Protein AF-A0A348XIG1-F1 (afdb_monomer_lite)

Sequence (179 aa):
MKVFVFKPTNEKIGNFKIETFDDIDSAFRTFAQTRDVAPFDYLECSGRSWTVMQRENGLMLAEGRHRRTTQQTLSKSAEVVAESSPKSTSRYPALQTLSLIYRIFAYVTGAVALIIAIFGIATIKRGGGTLIIWGILGGLVGVVTNLAIAEGIKVFIAIEENTRNTSLSSSHHNERDTP

Secondary structure (DSSP, 8-state):
-EEEEE-TT--EEEEEE-SSSTTHHHHHHHHHHHS---TT-EEEETTEEEEEEEETTEEEEEES-----THHHHHHHTTT--S-------S-HHHHHHHHHHHHHHHHHHHHHHHHHHHHHHTGGGTHHHHHHHHHHHHHHHHHHHHHHHHHHHHHHHHHHHHHHHHHHHHHHHTTS--

Foldseek 3Di:
DKKWKAAPVRHTFGIDDDPDPVCVFVRVVVVVVVTPDDFQIKMDDPRWIWTWHQDPVGTDTDTDRDDPPVVVVCVVVVVVPPDDDPPPPQPCVVLLVLLVVLQVQLVVLLVQLVVQLVVLVVCVVVVSVVSNVCSVVVSVVSNVVSNCSSVVSVVVSVVVVVVVVVVVVVVVVVVVPDD

pLDDT: mean 83.42, std 16.14, range [39.09, 98.38]

Structure (mmCIF, N/CA/C/O backbone):
data_AF-A0A348XIG1-F1
#
_entry.id   AF-A0A348XIG1-F1
#
loop_
_atom_site.group_PDB
_atom_site.id
_atom_site.type_symbol
_atom_site.label_atom_id
_atom_site.label_alt_id
_atom_site.label_comp_id
_atom_site.label_asym_id
_atom_site.label_entity_id
_atom_site.label_seq_id
_atom_site.pdbx_PDB_ins_code
_atom_site.Cartn_x
_atom_site.Cartn_y
_atom_site.Cartn_z
_atom_site.occupancy
_atom_site.B_iso_or_equiv
_atom_site.auth_seq_id
_atom_site.auth_comp_id
_atom_site.auth_asym_id
_atom_site.auth_atom_id
_atom_site.pdbx_PDB_model_num
ATOM 1 N N . MET A 1 1 ? -40.855 -20.489 20.280 1.00 89.38 1 MET A N 1
ATOM 2 C CA . MET A 1 1 ? -39.471 -20.045 20.570 1.00 89.38 1 MET A CA 1
ATOM 3 C C . MET A 1 1 ? -39.479 -18.702 21.297 1.00 89.38 1 MET A C 1
ATOM 5 O O . MET A 1 1 ? -40.451 -17.962 21.191 1.00 89.38 1 MET A O 1
ATOM 9 N N . LYS A 1 2 ? -38.448 -18.405 22.097 1.00 91.94 2 LYS A N 1
ATOM 10 C CA . LYS A 1 2 ? -38.352 -17.155 22.869 1.00 91.94 2 LYS A CA 1
ATOM 11 C C . LYS A 1 2 ? -37.313 -16.241 22.230 1.00 91.94 2 LYS A C 1
ATOM 13 O O . LYS A 1 2 ? -36.173 -16.663 22.057 1.00 91.94 2 LYS A O 1
ATOM 18 N N . VAL A 1 3 ? -37.717 -15.024 21.895 1.00 92.75 3 VAL A N 1
ATOM 19 C CA . VAL A 1 3 ? -36.860 -13.996 21.302 1.00 92.75 3 VAL A CA 1
ATOM 20 C C . VAL A 1 3 ? -36.469 -13.014 22.391 1.00 92.75 3 VAL A C 1
ATOM 22 O O . VAL A 1 3 ? -37.330 -12.544 23.138 1.00 92.75 3 VAL A O 1
ATOM 25 N N . PHE A 1 4 ? -35.183 -12.716 22.500 1.00 93.94 4 PHE A N 1
ATOM 26 C CA . PHE A 1 4 ? -34.654 -11.727 23.433 1.00 93.94 4 PHE A CA 1
ATOM 27 C C . PHE A 1 4 ? -34.233 -10.478 22.673 1.00 93.94 4 PHE A C 1
ATOM 29 O O . PHE A 1 4 ? -33.676 -10.595 21.588 1.00 93.94 4 PHE A O 1
ATOM 36 N N . VAL A 1 5 ? -34.501 -9.304 23.243 1.00 91.94 5 VAL A N 1
ATOM 37 C CA . VAL A 1 5 ? -34.159 -8.009 22.643 1.00 91.94 5 VAL A CA 1
ATOM 38 C C . VAL A 1 5 ? -33.158 -7.297 23.541 1.00 91.94 5 VAL A C 1
ATOM 40 O O . VAL A 1 5 ? -33.368 -7.211 24.758 1.00 91.94 5 VAL A O 1
ATOM 43 N N . PHE A 1 6 ? -32.091 -6.786 22.941 1.00 90.81 6 PHE A N 1
ATOM 44 C CA . PHE A 1 6 ? -30.966 -6.169 23.626 1.00 90.81 6 PHE A CA 1
ATOM 45 C C . PHE A 1 6 ? -30.574 -4.846 22.976 1.00 90.81 6 PHE A C 1
ATOM 47 O O . PHE A 1 6 ? -30.671 -4.685 21.759 1.00 90.81 6 PHE A O 1
ATOM 54 N N . LYS A 1 7 ? -30.040 -3.937 23.790 1.00 90.25 7 LYS A N 1
ATOM 55 C CA . LYS A 1 7 ? -29.300 -2.772 23.308 1.00 90.25 7 LYS A CA 1
ATOM 56 C C . LYS A 1 7 ? -27.948 -3.196 22.723 1.00 90.25 7 LYS A C 1
ATOM 58 O O . LYS A 1 7 ? -27.421 -4.245 23.105 1.00 90.25 7 LYS A O 1
ATOM 63 N N . PRO A 1 8 ? -27.288 -2.346 21.914 1.00 84.00 8 PRO A N 1
ATOM 64 C CA . PRO A 1 8 ? -25.912 -2.572 21.461 1.00 84.00 8 PRO A CA 1
ATOM 65 C C . PRO A 1 8 ? -24.900 -2.826 22.590 1.00 84.00 8 PRO A C 1
ATOM 67 O O . PRO A 1 8 ? -23.872 -3.459 22.365 1.00 84.00 8 PRO A O 1
ATOM 70 N N . THR A 1 9 ? -25.183 -2.335 23.800 1.00 83.38 9 THR A N 1
ATOM 71 C CA . THR A 1 9 ? -24.388 -2.534 25.024 1.00 83.38 9 THR A CA 1
ATOM 72 C C . THR A 1 9 ? -24.611 -3.897 25.689 1.00 83.38 9 THR A C 1
ATOM 74 O O . THR A 1 9 ? -24.054 -4.147 26.751 1.00 83.38 9 THR A O 1
ATOM 77 N N . ASN A 1 10 ? -25.410 -4.782 25.084 1.00 84.50 10 ASN A N 1
ATOM 78 C CA . ASN A 1 10 ? -25.873 -6.060 25.642 1.00 84.50 10 ASN A CA 1
ATOM 79 C C . ASN A 1 10 ? -26.807 -5.927 26.860 1.00 84.50 10 ASN A C 1
ATOM 81 O O . ASN A 1 10 ? -27.099 -6.916 27.531 1.00 84.50 10 ASN A O 1
ATOM 85 N N . GLU A 1 11 ? -27.333 -4.730 27.126 1.00 88.38 11 GLU A N 1
ATOM 86 C CA . GLU A 1 11 ? -28.387 -4.532 28.120 1.00 88.38 11 GLU A CA 1
ATOM 87 C C . GLU A 1 11 ? -29.709 -5.122 27.606 1.00 88.38 11 GLU A C 1
ATOM 89 O O . GLU A 1 11 ? -30.134 -4.847 26.482 1.00 88.38 11 GLU A O 1
ATOM 94 N N . LYS A 1 12 ? -30.378 -5.942 28.420 1.00 91.38 12 LYS A N 1
ATOM 95 C CA . LYS A 1 12 ? -31.632 -6.601 28.037 1.00 91.38 12 LYS A CA 1
ATOM 96 C C . LYS A 1 12 ? -32.816 -5.635 28.127 1.00 91.38 12 LYS A C 1
ATOM 98 O O . LYS A 1 12 ? -33.169 -5.193 29.214 1.00 91.38 12 LYS A O 1
ATOM 103 N N . ILE A 1 13 ? -33.502 -5.426 27.005 1.00 91.12 13 ILE A N 1
ATOM 104 C CA . ILE A 1 13 ? -34.722 -4.607 26.915 1.00 91.12 13 ILE A CA 1
ATOM 105 C C . ILE A 1 13 ? -35.951 -5.443 27.281 1.00 91.12 13 ILE A C 1
ATOM 107 O O . ILE A 1 13 ? -36.835 -5.017 28.023 1.00 91.12 13 ILE A O 1
ATOM 111 N N . GLY A 1 14 ? -36.020 -6.669 26.762 1.00 92.00 14 GLY A N 1
ATOM 112 C CA . GLY A 1 14 ? -37.182 -7.520 26.963 1.00 92.00 14 GLY A CA 1
ATOM 113 C C . GLY A 1 14 ? -37.121 -8.824 26.187 1.00 92.00 14 GLY A C 1
ATOM 114 O O . GLY A 1 14 ? -36.061 -9.282 25.765 1.00 92.00 14 GLY A O 1
ATOM 115 N N . ASN A 1 15 ? -38.267 -9.488 26.098 1.00 93.31 15 ASN A N 1
ATOM 116 C CA . ASN A 1 15 ? -38.426 -10.725 25.347 1.00 93.31 15 ASN A CA 1
ATOM 117 C C . ASN A 1 15 ? -39.889 -10.926 24.951 1.00 93.31 15 ASN A C 1
ATOM 119 O O . ASN A 1 15 ? -40.785 -10.471 25.661 1.00 93.31 15 ASN A O 1
ATOM 123 N N . PHE A 1 16 ? -40.106 -11.654 23.862 1.00 93.12 16 PHE A N 1
ATOM 124 C CA . PHE A 1 16 ? -41.422 -12.084 23.396 1.00 93.12 16 PHE A CA 1
ATOM 125 C C . PHE A 1 16 ? -41.350 -13.517 22.855 1.00 93.12 16 PHE A C 1
ATOM 127 O O . PHE A 1 16 ? -40.269 -14.105 22.741 1.00 93.12 16 PHE A O 1
ATOM 134 N N . LYS A 1 17 ? -42.508 -14.127 22.597 1.00 92.12 17 LYS A N 1
ATOM 135 C CA . LYS A 1 17 ? -42.603 -15.488 22.061 1.00 92.12 17 LYS A CA 1
ATOM 136 C C . LYS A 1 17 ? -43.038 -15.438 20.600 1.00 92.12 17 LYS A C 1
ATOM 138 O O . LYS A 1 17 ? -43.884 -14.627 20.251 1.00 92.12 17 LYS A O 1
ATOM 143 N N . ILE A 1 18 ? -42.468 -16.330 19.800 1.00 91.19 18 ILE A N 1
ATOM 144 C CA . ILE A 1 18 ? -42.849 -16.588 18.405 1.00 91.19 18 ILE A CA 1
ATOM 145 C C . ILE A 1 18 ? -43.109 -18.081 18.232 1.00 91.19 18 ILE A C 1
ATOM 147 O O . ILE A 1 18 ? -42.507 -18.886 18.951 1.00 91.19 18 ILE A O 1
ATOM 151 N N . GLU A 1 19 ? -43.974 -18.470 17.307 1.00 87.56 19 GLU A N 1
ATOM 152 C CA . GLU A 1 19 ? -44.199 -19.882 16.980 1.00 87.56 19 GLU A CA 1
ATOM 153 C C . GLU A 1 19 ? -43.232 -20.331 15.887 1.00 87.56 19 GLU A C 1
ATOM 155 O O . GLU A 1 19 ? -42.510 -21.312 16.080 1.00 87.56 19 GLU A O 1
ATOM 160 N N . THR A 1 20 ? -43.110 -19.533 14.824 1.00 87.75 20 THR A N 1
ATOM 161 C CA . THR A 1 20 ? -42.172 -19.742 13.716 1.00 87.75 20 THR A CA 1
ATOM 162 C C . THR A 1 20 ? -41.246 -18.536 13.526 1.00 87.75 20 THR A C 1
ATOM 164 O O . THR A 1 20 ? -41.478 -17.469 14.094 1.00 87.75 20 THR A O 1
ATOM 167 N N . PHE A 1 21 ? -40.162 -18.692 12.754 1.00 86.25 21 PHE A N 1
ATOM 168 C CA . PHE A 1 21 ? -39.296 -17.555 12.408 1.00 86.25 21 PHE A CA 1
ATOM 169 C C . PHE A 1 21 ? -39.966 -16.571 11.442 1.00 86.25 21 PHE A C 1
ATOM 171 O O . PHE A 1 21 ? -39.576 -15.409 11.431 1.00 86.25 21 PHE A O 1
ATOM 178 N N . ASP A 1 22 ? -40.976 -17.005 10.689 1.00 86.75 22 ASP A N 1
ATOM 179 C CA . ASP A 1 22 ? -41.698 -16.151 9.739 1.00 86.75 22 ASP A CA 1
ATOM 180 C C . ASP A 1 22 ? -42.556 -15.098 10.468 1.00 86.75 22 ASP A C 1
ATOM 182 O O . ASP A 1 22 ? -42.803 -14.011 9.950 1.00 86.75 22 ASP A O 1
ATOM 186 N N . ASP A 1 23 ? -42.918 -15.370 11.727 1.00 88.38 23 ASP A N 1
ATOM 187 C CA . ASP A 1 23 ? -43.688 -14.465 12.588 1.00 88.38 23 ASP A CA 1
ATOM 188 C C . ASP A 1 23 ? -42.823 -13.410 13.301 1.00 88.38 23 ASP A C 1
ATOM 190 O O . ASP A 1 23 ? -43.327 -12.611 14.097 1.00 88.38 23 ASP A O 1
ATOM 194 N N . ILE A 1 24 ? -41.502 -13.410 13.091 1.00 89.50 24 ILE A N 1
ATOM 195 C CA . ILE A 1 24 ? -40.595 -12.580 13.893 1.00 89.50 24 ILE A CA 1
ATOM 196 C C . ILE A 1 24 ? -40.836 -11.083 13.686 1.00 89.50 24 ILE A C 1
ATOM 198 O O . ILE A 1 24 ? -40.839 -10.328 14.658 1.00 89.50 24 ILE A O 1
ATOM 202 N N . ASP A 1 25 ? -41.093 -10.656 12.448 1.00 88.06 25 ASP A N 1
ATOM 203 C CA . ASP A 1 25 ? -41.323 -9.251 12.112 1.00 88.06 25 ASP A CA 1
ATOM 204 C C . ASP A 1 25 ? -42.647 -8.734 12.684 1.00 88.06 25 ASP A C 1
ATOM 206 O O . ASP A 1 25 ? -42.711 -7.616 13.203 1.00 88.06 25 ASP A O 1
ATOM 210 N N . SER A 1 26 ? -43.711 -9.538 12.616 1.00 87.12 26 SER A N 1
ATOM 211 C CA . SER A 1 26 ? -45.026 -9.162 13.141 1.00 87.12 26 SER A CA 1
ATOM 212 C C . SER A 1 26 ? -45.001 -9.087 14.670 1.00 87.12 26 SER A C 1
ATOM 214 O O . SER A 1 26 ? -45.408 -8.073 15.242 1.00 87.12 26 SER A O 1
ATOM 216 N N . ALA A 1 27 ? -44.423 -10.091 15.334 1.00 89.25 27 ALA A N 1
ATOM 217 C CA . ALA A 1 27 ? -44.280 -10.121 16.787 1.00 89.25 27 ALA A CA 1
ATOM 218 C C . ALA A 1 27 ? -43.357 -9.006 17.310 1.00 89.25 27 ALA A C 1
ATOM 220 O O . ALA A 1 27 ? -43.644 -8.387 18.340 1.00 89.25 27 ALA A O 1
ATOM 221 N N . PHE A 1 28 ? -42.281 -8.695 16.581 1.00 91.25 28 PHE A N 1
ATOM 222 C CA . PHE A 1 28 ? -41.400 -7.578 16.907 1.00 91.25 28 PHE A CA 1
ATOM 223 C C . PHE A 1 28 ? -42.121 -6.229 16.829 1.00 91.25 28 PHE A C 1
ATOM 225 O O . PHE A 1 28 ? -41.960 -5.409 17.731 1.00 91.25 28 PHE A O 1
ATOM 232 N N . ARG A 1 29 ? -42.955 -5.994 15.807 1.00 87.81 29 ARG A N 1
ATOM 233 C CA . ARG A 1 29 ? -43.723 -4.741 15.687 1.00 87.81 29 ARG A CA 1
ATOM 234 C C . ARG A 1 29 ? -44.655 -4.526 16.875 1.00 87.81 29 ARG A C 1
ATOM 236 O O . ARG A 1 29 ? -44.700 -3.421 17.407 1.00 87.81 29 ARG A O 1
ATOM 243 N N . THR A 1 30 ? -45.349 -5.569 17.328 1.00 88.06 30 THR A N 1
ATOM 244 C CA . THR A 1 30 ? -46.186 -5.496 18.537 1.00 88.06 30 THR A CA 1
ATOM 245 C C . THR A 1 30 ? -45.348 -5.204 19.782 1.00 88.06 30 THR A C 1
ATOM 247 O O . THR A 1 30 ? -45.725 -4.373 20.605 1.00 88.06 30 THR A O 1
ATOM 250 N N . PHE A 1 31 ? -44.179 -5.835 19.912 1.00 88.88 31 PHE A N 1
ATOM 251 C CA . PHE A 1 31 ? -43.262 -5.571 21.020 1.00 88.88 31 PHE A CA 1
ATOM 252 C C . PHE A 1 31 ? -42.770 -4.111 21.026 1.00 88.88 31 PHE A C 1
ATOM 254 O O . PHE A 1 31 ? -42.857 -3.444 22.059 1.00 88.88 31 PHE A O 1
ATOM 261 N N . ALA A 1 32 ? -42.338 -3.594 19.873 1.00 87.44 32 ALA A N 1
ATOM 262 C CA . ALA A 1 32 ? -41.810 -2.238 19.702 1.00 87.44 32 ALA A CA 1
ATOM 263 C C . ALA A 1 32 ? -42.851 -1.125 19.934 1.00 87.44 32 ALA A C 1
ATOM 265 O O . ALA A 1 32 ? -42.479 0.012 20.189 1.00 87.44 32 ALA A O 1
ATOM 266 N N . GLN A 1 33 ? -44.153 -1.428 19.897 1.00 85.19 33 GLN A N 1
ATOM 267 C CA . GLN A 1 33 ? -45.201 -0.466 20.274 1.00 85.19 33 GLN A CA 1
ATOM 268 C C . GLN A 1 33 ? -45.296 -0.242 21.789 1.00 85.19 33 GLN A C 1
ATOM 270 O O . GLN A 1 33 ? -45.808 0.781 22.234 1.00 85.19 33 GLN A O 1
ATOM 275 N N . THR A 1 34 ? -44.833 -1.204 22.588 1.00 81.88 34 THR A N 1
ATOM 276 C CA . THR A 1 34 ? -44.984 -1.198 24.056 1.00 81.88 34 THR A CA 1
ATOM 277 C C . THR A 1 34 ? -43.679 -0.925 24.798 1.00 81.88 34 THR A C 1
ATOM 279 O O . THR A 1 34 ? -43.670 -0.794 26.024 1.00 81.88 34 THR A O 1
ATOM 282 N N . ARG A 1 35 ? -42.559 -0.881 24.074 1.00 84.38 35 ARG A N 1
ATOM 283 C CA . ARG A 1 35 ? -41.203 -0.756 24.610 1.00 84.38 35 ARG A CA 1
ATOM 284 C C . ARG A 1 35 ? -40.411 0.226 23.762 1.00 84.38 35 ARG A C 1
ATOM 286 O O . ARG A 1 35 ? -40.581 0.263 22.552 1.00 84.38 35 ARG A O 1
ATOM 293 N N . ASP A 1 36 ? -39.524 0.971 24.409 1.00 85.06 36 ASP A N 1
ATOM 294 C CA . ASP A 1 36 ? -38.589 1.860 23.725 1.00 85.06 36 ASP A CA 1
ATOM 295 C C . ASP A 1 36 ? -37.499 1.023 23.041 1.00 85.06 36 ASP A C 1
ATOM 297 O O . ASP A 1 36 ? -36.600 0.499 23.701 1.00 85.06 36 ASP A O 1
ATOM 301 N N . VAL A 1 37 ? -37.656 0.811 21.733 1.00 87.19 37 VAL A N 1
ATOM 302 C CA . VAL A 1 37 ? -36.709 0.078 20.888 1.00 87.19 37 VAL A CA 1
ATOM 303 C C . VAL A 1 37 ? -36.110 1.054 19.889 1.00 87.19 37 VAL A C 1
ATOM 305 O O . VAL A 1 37 ? -36.827 1.689 19.113 1.00 87.19 37 VAL A O 1
ATOM 308 N N . ALA A 1 38 ? -34.788 1.145 19.886 1.00 86.06 38 ALA A N 1
ATOM 309 C CA . ALA A 1 38 ? -34.038 2.051 19.042 1.00 86.06 38 ALA A CA 1
ATOM 310 C C . ALA A 1 38 ? -33.422 1.323 17.833 1.00 86.06 38 ALA A C 1
ATOM 312 O O . ALA A 1 38 ? -33.204 0.107 17.848 1.00 86.06 38 ALA A O 1
ATOM 313 N N . PRO A 1 39 ? -33.078 2.058 16.762 1.00 86.94 39 PRO A N 1
ATOM 314 C CA . PRO A 1 39 ? -32.237 1.520 15.702 1.00 86.94 39 PRO A CA 1
ATOM 315 C C . PRO A 1 39 ? -30.908 0.988 16.262 1.00 86.94 39 PRO A C 1
ATOM 317 O O . PRO A 1 39 ? -30.293 1.619 17.120 1.00 86.94 39 PRO A O 1
ATOM 320 N N . PHE A 1 40 ? -30.441 -0.129 15.708 1.00 86.75 40 PHE A N 1
ATOM 321 C CA . PHE A 1 40 ? -29.279 -0.929 16.118 1.00 86.75 40 PHE A CA 1
ATOM 322 C C . PHE A 1 40 ? -29.436 -1.767 17.390 1.00 86.75 40 PHE A C 1
ATOM 324 O O . PHE A 1 40 ? -28.511 -2.515 17.721 1.00 86.75 40 PHE A O 1
ATOM 331 N N . ASP A 1 41 ? -30.589 -1.728 18.056 1.00 90.94 41 ASP A N 1
ATOM 332 C CA . ASP A 1 41 ? -30.947 -2.801 18.984 1.00 90.94 41 ASP A CA 1
ATOM 333 C C . ASP A 1 41 ? -30.970 -4.133 18.230 1.00 90.94 41 ASP A C 1
ATOM 335 O O . ASP A 1 41 ? -31.183 -4.178 17.015 1.00 90.94 41 ASP A O 1
ATOM 339 N N . TYR A 1 42 ? -30.717 -5.234 18.926 1.00 91.38 42 TYR A N 1
ATOM 340 C CA . TYR A 1 42 ? -30.639 -6.538 18.287 1.00 91.38 42 TYR A CA 1
ATOM 341 C C . TYR A 1 42 ? -31.486 -7.580 19.004 1.00 91.38 42 TYR A C 1
ATOM 343 O O . TYR A 1 42 ? -31.705 -7.540 20.216 1.00 91.38 42 TYR A O 1
ATOM 351 N N .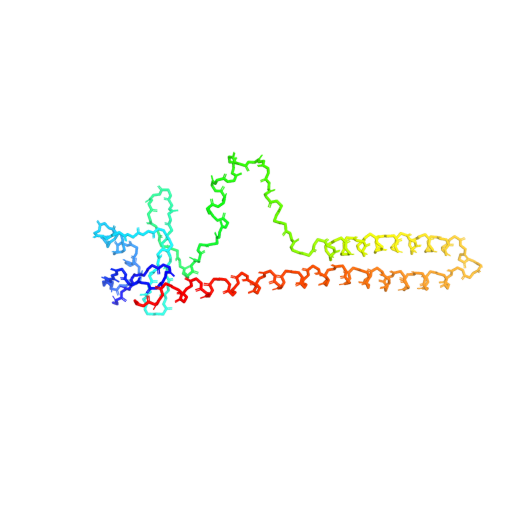 LEU A 1 43 ? -31.982 -8.519 18.211 1.00 93.62 43 LEU A N 1
ATOM 352 C CA . LEU A 1 43 ? -32.789 -9.641 18.634 1.00 93.62 43 LEU A CA 1
ATOM 353 C C . LEU A 1 43 ? -31.949 -10.907 18.542 1.00 93.62 43 LEU A C 1
ATOM 355 O O . LEU A 1 43 ? -31.187 -11.081 17.592 1.00 93.62 43 LEU A O 1
ATOM 359 N N . GLU A 1 44 ? -32.127 -11.809 19.498 1.00 91.31 44 GLU A N 1
ATOM 360 C CA . GLU A 1 44 ? -31.481 -13.117 19.496 1.00 91.31 44 GLU A CA 1
ATOM 361 C C . GLU A 1 44 ? -32.503 -14.215 19.795 1.00 91.31 44 GLU A C 1
ATOM 363 O O . GLU A 1 44 ? -33.273 -14.139 20.760 1.00 91.31 44 GLU A O 1
ATOM 368 N N . CYS A 1 45 ? -32.535 -15.238 18.942 1.00 91.06 45 CYS A N 1
ATOM 369 C CA . CYS A 1 45 ? -33.408 -16.393 19.102 1.00 91.06 45 CYS A CA 1
ATOM 370 C C . CYS A 1 45 ? -32.765 -17.638 18.485 1.00 91.06 45 CYS A C 1
ATOM 372 O O . CYS A 1 45 ? -32.465 -17.656 17.293 1.00 91.06 45 CYS A O 1
ATOM 374 N N . SER A 1 46 ? -32.574 -18.688 19.291 1.00 85.50 46 SER A N 1
ATOM 375 C CA . SER A 1 46 ? -32.083 -20.001 18.838 1.00 85.50 46 SER A CA 1
ATOM 376 C C . SER A 1 46 ? -30.813 -19.934 17.970 1.00 85.50 46 SER A C 1
ATOM 378 O O . SER A 1 46 ? -30.727 -20.587 16.935 1.00 85.50 46 SER A O 1
ATOM 380 N N . GLY A 1 47 ? -29.836 -19.109 18.366 1.00 82.69 47 GLY A N 1
ATOM 381 C CA . GLY A 1 47 ? -28.559 -18.947 17.654 1.00 82.69 47 GLY A CA 1
ATOM 382 C C . GLY A 1 47 ? -28.610 -18.048 16.413 1.00 82.69 47 GLY A C 1
ATOM 383 O O . GLY A 1 47 ? -27.568 -17.765 15.828 1.00 82.69 47 GLY A O 1
ATOM 384 N N . ARG A 1 48 ? -29.792 -17.555 16.023 1.00 88.56 48 ARG A N 1
ATOM 385 C CA . ARG A 1 48 ? -29.953 -16.524 14.992 1.00 88.56 48 ARG A CA 1
ATOM 386 C C . ARG A 1 48 ? -30.057 -15.152 15.641 1.00 88.56 48 ARG A C 1
ATOM 388 O O . ARG A 1 48 ? -30.570 -15.011 16.754 1.00 88.56 48 ARG A O 1
ATOM 395 N N . SER A 1 49 ? -29.566 -14.145 14.930 1.00 90.06 49 SER A N 1
ATOM 396 C CA . SER A 1 49 ? -29.613 -12.756 15.373 1.00 90.06 49 SER A CA 1
ATOM 397 C C . SER A 1 49 ? -30.169 -11.857 14.283 1.00 90.06 49 SER A C 1
ATOM 399 O O . SER A 1 49 ? -29.975 -12.129 13.100 1.00 90.06 49 SER A O 1
ATOM 401 N N . TRP A 1 50 ? -30.840 -10.787 14.692 1.00 91.44 50 TRP A N 1
ATOM 402 C CA . TRP A 1 50 ? -31.340 -9.741 13.807 1.00 91.44 50 TRP A CA 1
ATOM 403 C C . TRP A 1 50 ? -31.040 -8.381 14.414 1.00 91.44 50 TRP A C 1
ATOM 405 O O . TRP A 1 50 ? -31.034 -8.240 15.631 1.00 91.44 50 TRP A O 1
ATOM 415 N N . THR A 1 51 ? -30.823 -7.374 13.583 1.00 91.31 51 THR A N 1
ATOM 416 C CA . THR A 1 51 ? -30.620 -5.992 14.015 1.00 91.31 51 THR A CA 1
ATOM 417 C C . THR A 1 51 ? -31.785 -5.133 13.568 1.00 91.31 51 THR A C 1
ATOM 419 O O . THR A 1 51 ? -32.233 -5.221 12.426 1.00 91.31 51 THR A O 1
ATOM 422 N N . VAL A 1 52 ? -32.257 -4.276 14.461 1.00 90.25 52 VAL A N 1
ATOM 423 C CA . VAL A 1 52 ? -33.293 -3.292 14.189 1.00 90.25 52 VAL A CA 1
ATOM 424 C C . VAL A 1 52 ? -32.701 -2.170 13.338 1.00 90.25 52 VAL A C 1
ATOM 426 O O . VAL A 1 52 ? -31.718 -1.538 13.710 1.00 90.25 52 VAL A O 1
ATOM 429 N N . MET A 1 53 ? -33.307 -1.893 12.192 1.00 85.00 53 MET A N 1
ATOM 430 C CA . MET A 1 53 ? -32.883 -0.863 11.247 1.00 85.00 53 MET A CA 1
ATOM 431 C C . MET A 1 53 ? -34.032 0.113 11.004 1.00 85.00 53 MET A C 1
ATOM 433 O O . MET A 1 53 ? -35.180 -0.297 10.836 1.00 85.00 53 MET A O 1
ATOM 437 N N . GLN A 1 54 ? -33.727 1.409 10.939 1.00 84.44 54 GLN A N 1
ATOM 438 C CA . GLN A 1 54 ? -34.699 2.420 10.528 1.00 84.44 54 GLN A CA 1
ATOM 439 C C . GLN A 1 54 ? -34.800 2.435 8.995 1.00 84.44 54 GLN A C 1
ATOM 441 O O . GLN A 1 54 ? -33.815 2.732 8.317 1.00 84.44 54 GLN A O 1
ATOM 446 N N . ARG A 1 55 ? -35.983 2.147 8.445 1.00 81.25 55 ARG A N 1
ATOM 447 C CA . ARG A 1 55 ? -36.321 2.366 7.026 1.00 81.25 55 ARG A CA 1
ATOM 448 C C . ARG A 1 55 ? -37.485 3.357 6.893 1.00 81.25 55 ARG A C 1
ATOM 450 O O . ARG A 1 55 ? -38.038 3.813 7.893 1.00 81.25 55 ARG A O 1
ATOM 457 N N . GLU A 1 56 ? -37.841 3.693 5.652 1.00 73.06 56 GLU A N 1
ATOM 458 C CA . GLU A 1 56 ? -38.908 4.650 5.306 1.00 73.06 56 GLU A CA 1
ATOM 459 C C . GLU A 1 56 ? -40.259 4.313 5.965 1.00 73.06 56 GLU A C 1
ATOM 461 O O . GLU A 1 56 ? -40.959 5.214 6.413 1.00 73.06 56 GLU A O 1
ATOM 466 N N . ASN A 1 57 ? -40.569 3.021 6.141 1.00 70.50 57 ASN A N 1
ATOM 467 C CA . ASN A 1 57 ? -41.826 2.536 6.732 1.00 70.50 57 ASN A CA 1
ATOM 468 C C . ASN A 1 57 ? -41.696 2.114 8.215 1.00 70.50 57 ASN A C 1
ATOM 470 O O . ASN A 1 57 ? -42.463 1.277 8.703 1.00 70.50 57 ASN A O 1
ATOM 474 N N . GLY A 1 58 ? -40.707 2.657 8.933 1.00 79.56 58 GLY A N 1
ATOM 475 C CA . GLY A 1 58 ? -40.464 2.394 10.356 1.00 79.56 58 GLY A CA 1
ATOM 476 C C . GLY A 1 58 ? -39.330 1.401 10.631 1.00 79.56 58 GLY A C 1
ATOM 477 O O . GLY A 1 58 ? -38.443 1.192 9.800 1.00 79.56 58 GLY A O 1
ATOM 478 N N . LEU A 1 59 ? -39.339 0.812 11.831 1.00 83.75 59 LEU A N 1
ATOM 479 C CA . LEU A 1 59 ? -38.338 -0.167 12.262 1.00 83.75 59 LEU A CA 1
ATOM 480 C C . LEU A 1 59 ? -38.536 -1.502 11.524 1.00 83.75 59 LEU A C 1
ATOM 482 O O . LEU A 1 59 ? -39.653 -2.018 11.440 1.00 83.75 59 LEU A O 1
ATOM 486 N N . MET A 1 60 ? -37.449 -2.060 10.995 1.00 85.56 60 MET A N 1
ATOM 487 C CA . MET A 1 60 ? -37.409 -3.364 10.323 1.00 85.56 60 MET A CA 1
ATOM 488 C C . MET A 1 60 ? -36.252 -4.208 10.851 1.00 85.56 60 MET A C 1
ATOM 490 O O . MET A 1 60 ? -35.270 -3.664 11.351 1.00 85.56 60 MET A O 1
ATOM 494 N N . LEU A 1 61 ? -36.346 -5.528 10.708 1.00 89.06 61 LEU A N 1
ATOM 495 C CA . LEU A 1 61 ? -35.287 -6.448 11.102 1.00 89.06 61 LEU A CA 1
ATOM 496 C C . LEU A 1 61 ? -34.382 -6.768 9.908 1.00 89.06 61 LEU A C 1
ATOM 498 O O . LEU A 1 61 ? -34.843 -7.152 8.837 1.00 89.06 61 LEU A O 1
ATOM 502 N N . ALA A 1 62 ? -33.077 -6.608 10.096 1.00 88.06 62 ALA A N 1
ATOM 503 C CA . ALA A 1 62 ? -32.049 -7.109 9.193 1.00 88.06 62 ALA A CA 1
ATOM 504 C C . ALA A 1 62 ? -31.401 -8.346 9.816 1.00 88.06 62 ALA A C 1
ATOM 506 O O . ALA A 1 62 ? -31.064 -8.332 10.997 1.00 88.06 62 ALA A O 1
ATOM 507 N N . GLU A 1 63 ? -31.225 -9.418 9.050 1.00 86.06 63 GLU A N 1
ATOM 508 C CA . GLU A 1 63 ? -30.586 -10.635 9.553 1.00 86.06 63 GLU A CA 1
ATOM 509 C C . GLU A 1 63 ? -29.096 -10.407 9.867 1.00 86.06 63 GLU A C 1
ATOM 511 O O . GLU A 1 63 ? -28.377 -9.776 9.099 1.00 86.06 63 GLU A O 1
ATOM 516 N N . GLY A 1 64 ? -28.628 -10.929 11.002 1.00 85.38 64 GLY A N 1
ATOM 517 C CA . GLY A 1 64 ? -27.261 -10.800 11.511 1.00 85.38 64 GLY A CA 1
ATOM 518 C C . GLY A 1 64 ? -27.032 -9.587 12.423 1.00 85.38 64 GLY A C 1
ATOM 519 O O . GLY A 1 64 ? -27.807 -8.627 12.439 1.00 85.38 64 GLY A O 1
ATOM 520 N N . ARG A 1 65 ? -25.924 -9.595 13.181 1.00 77.31 65 ARG A N 1
ATOM 521 C CA . ARG A 1 65 ? -25.506 -8.451 14.015 1.00 77.31 65 ARG A CA 1
ATOM 522 C C . ARG A 1 65 ? -24.857 -7.361 13.163 1.00 77.31 65 ARG A C 1
ATOM 524 O O . ARG A 1 65 ? -23.714 -7.488 12.733 1.00 77.31 65 ARG A O 1
ATOM 531 N N . HIS A 1 66 ? -25.580 -6.270 12.959 1.00 74.44 66 HIS A N 1
ATOM 532 C CA . HIS A 1 66 ? -25.116 -5.088 12.251 1.00 74.44 66 HIS A CA 1
ATOM 533 C C . HIS A 1 66 ? -24.705 -4.051 13.289 1.00 74.44 66 HIS A C 1
ATOM 535 O O . HIS A 1 66 ? -25.529 -3.457 13.980 1.00 74.44 66 HIS A O 1
ATOM 541 N N . ARG A 1 67 ? -23.399 -3.843 13.439 1.00 63.38 67 ARG A N 1
ATOM 542 C CA . ARG A 1 67 ? -22.903 -2.774 14.303 1.00 63.38 67 ARG A CA 1
ATOM 543 C C . ARG A 1 67 ? -23.139 -1.446 13.593 1.00 63.38 67 ARG A C 1
ATOM 545 O O . ARG A 1 67 ? -22.939 -1.354 12.384 1.00 63.38 67 ARG A O 1
ATOM 552 N N . ARG A 1 68 ? -23.508 -0.408 14.345 1.00 55.84 68 ARG A N 1
ATOM 553 C CA . ARG A 1 68 ? -23.443 0.975 13.865 1.00 55.84 68 ARG A CA 1
ATOM 554 C C . ARG A 1 68 ? -21.997 1.270 13.466 1.00 55.84 68 ARG A C 1
ATOM 556 O O . ARG A 1 68 ? -21.185 1.654 14.303 1.00 55.84 68 ARG A O 1
ATOM 563 N N . THR A 1 69 ? -21.652 1.066 12.201 1.00 48.06 69 THR A N 1
ATOM 564 C CA . THR A 1 69 ? -20.432 1.635 11.645 1.00 48.06 69 THR A CA 1
ATOM 565 C C . THR A 1 69 ? -20.660 3.136 11.643 1.00 48.06 69 THR A C 1
ATOM 567 O O . THR A 1 69 ? -21.646 3.624 11.088 1.00 48.06 69 THR A O 1
ATOM 570 N N . THR A 1 70 ? -19.764 3.876 12.287 1.00 47.75 70 THR A N 1
ATOM 571 C CA . THR A 1 70 ? -19.744 5.343 12.384 1.00 47.75 70 THR A CA 1
ATOM 572 C C . THR A 1 70 ? -20.067 6.042 11.048 1.00 47.75 70 THR A C 1
ATOM 574 O O . THR A 1 70 ? -20.649 7.123 11.046 1.00 47.75 70 THR A O 1
ATOM 577 N N . GLN A 1 71 ? -19.829 5.376 9.912 1.00 46.34 71 GLN A N 1
ATOM 578 C CA . GLN A 1 71 ? -20.224 5.794 8.564 1.00 46.34 71 GLN A CA 1
ATOM 579 C C . GLN A 1 71 ? -21.709 6.136 8.360 1.00 46.34 71 GLN A C 1
ATOM 581 O O . GLN A 1 71 ? -21.982 7.068 7.614 1.00 46.34 71 GLN A O 1
ATOM 586 N N . GLN A 1 72 ? -22.682 5.459 8.982 1.00 46.56 72 GLN A N 1
ATOM 587 C CA . GLN A 1 72 ?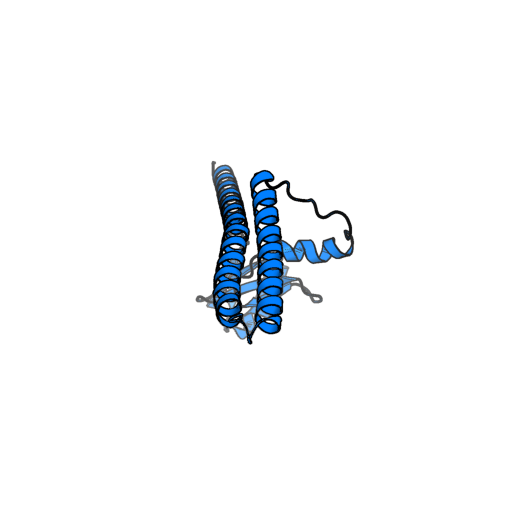 -24.093 5.687 8.611 1.00 46.56 72 GLN A CA 1
ATOM 588 C C . GLN A 1 72 ? -24.708 6.934 9.268 1.00 46.56 72 GLN A C 1
ATOM 590 O O . GLN A 1 72 ? -25.571 7.579 8.679 1.00 46.56 72 GLN A O 1
ATOM 595 N N . THR A 1 73 ? -24.197 7.346 10.435 1.00 42.19 73 THR A N 1
ATOM 596 C CA . THR A 1 73 ? -24.517 8.675 10.993 1.00 42.19 73 THR A CA 1
ATOM 597 C C . THR A 1 73 ? -23.763 9.789 10.270 1.00 42.19 73 THR A C 1
ATOM 599 O O . THR A 1 73 ? -24.266 10.904 10.177 1.00 42.19 73 THR A O 1
ATOM 602 N N . LEU A 1 74 ? -22.581 9.485 9.723 1.00 48.47 74 LEU A N 1
ATOM 603 C CA . LEU A 1 74 ? -21.851 10.413 8.865 1.00 48.47 74 LEU A CA 1
ATOM 604 C C . LEU A 1 74 ? -22.525 10.576 7.502 1.00 48.47 74 LEU A C 1
ATOM 606 O O . LEU A 1 74 ? -22.542 11.684 7.007 1.00 48.47 74 LEU A O 1
ATOM 610 N N . SER A 1 75 ? -23.150 9.556 6.910 1.00 46.34 75 SER A N 1
ATOM 611 C CA . SER A 1 75 ? -23.676 9.672 5.539 1.00 46.34 75 SER A CA 1
ATOM 612 C C . SER A 1 75 ? -24.879 10.612 5.401 1.00 46.34 75 SER A C 1
ATOM 614 O O . SER A 1 75 ? -25.011 11.250 4.366 1.00 46.34 75 SER A O 1
ATOM 616 N N . LYS A 1 76 ? -25.737 10.744 6.425 1.00 43.00 76 LYS A N 1
ATOM 617 C CA . LYS A 1 76 ? -26.874 11.687 6.379 1.00 43.00 76 LYS A CA 1
ATOM 618 C C . LYS A 1 76 ? -26.495 13.110 6.812 1.00 43.00 76 LYS A C 1
ATOM 620 O O . LYS A 1 76 ? -27.199 14.054 6.482 1.00 43.00 76 LYS A O 1
ATOM 625 N N . SER A 1 77 ? -25.372 13.268 7.516 1.00 48.84 77 SER A N 1
ATOM 626 C CA . SER A 1 77 ? -24.840 14.580 7.908 1.00 48.84 77 SER A CA 1
ATOM 627 C C . SER A 1 77 ? -23.742 15.096 6.964 1.00 48.84 77 SER A C 1
ATOM 629 O O . SER A 1 77 ? -23.487 16.294 6.935 1.00 48.84 77 SER A O 1
ATOM 631 N N . ALA A 1 78 ? -23.106 14.220 6.178 1.00 49.66 78 ALA A N 1
ATOM 632 C CA . ALA A 1 78 ? -22.014 14.546 5.258 1.00 49.66 78 ALA A CA 1
ATOM 633 C C . ALA A 1 78 ? -22.484 15.083 3.902 1.00 49.66 78 ALA A C 1
ATOM 635 O O . ALA A 1 78 ? -21.673 15.656 3.186 1.00 49.66 78 ALA A O 1
ATOM 636 N N . GLU A 1 79 ? -23.766 14.955 3.552 1.00 49.91 79 GLU A N 1
ATOM 637 C CA . GLU A 1 79 ? -24.287 15.619 2.349 1.00 49.91 79 GLU A CA 1
ATOM 638 C C . GLU A 1 79 ? -24.469 17.134 2.566 1.00 49.91 79 GLU A C 1
ATOM 640 O O . GLU A 1 79 ? -24.369 17.908 1.622 1.00 49.91 79 GLU A O 1
ATOM 645 N N . VAL A 1 80 ? -24.642 17.582 3.819 1.00 52.25 80 VAL A N 1
ATOM 646 C CA . VAL A 1 80 ? -24.792 19.014 4.157 1.00 52.25 80 VAL A CA 1
ATOM 647 C C . VAL A 1 80 ? -23.477 19.649 4.638 1.00 52.25 80 VAL A C 1
ATOM 649 O O . VAL A 1 80 ? -23.338 20.867 4.621 1.00 52.25 80 VAL A O 1
ATOM 652 N N . VAL A 1 81 ? -22.475 18.851 5.019 1.00 51.22 81 VAL A N 1
ATOM 653 C CA . VAL A 1 81 ? -21.156 19.337 5.475 1.00 51.22 81 VAL A CA 1
ATOM 654 C C . VAL A 1 81 ? -20.078 18.888 4.491 1.00 51.22 81 VAL A C 1
ATOM 656 O O . VAL A 1 81 ? -19.108 18.212 4.825 1.00 51.22 81 VAL A O 1
ATOM 659 N N . ALA A 1 82 ? -20.277 19.250 3.229 1.00 50.75 82 ALA A N 1
ATOM 660 C CA . ALA A 1 82 ? -19.262 19.167 2.195 1.00 50.75 82 ALA A CA 1
ATOM 661 C C . ALA A 1 82 ? -18.294 20.357 2.307 1.00 50.75 82 ALA A C 1
ATOM 663 O O . ALA A 1 82 ? -18.187 21.141 1.380 1.00 50.75 82 ALA A O 1
ATOM 664 N N . GLU A 1 83 ? -17.601 20.521 3.437 1.00 47.53 83 GLU A N 1
ATOM 665 C CA . GLU A 1 83 ? -16.353 21.292 3.501 1.00 47.53 83 GLU A CA 1
ATOM 666 C C . GLU A 1 83 ? -15.661 21.091 4.854 1.00 47.53 83 GLU A C 1
ATOM 668 O O . GLU A 1 83 ? -16.286 21.115 5.908 1.00 47.53 83 GLU A O 1
ATOM 673 N N . SER A 1 84 ? -14.341 20.909 4.817 1.00 46.09 84 SER A N 1
ATOM 674 C CA . SER A 1 84 ? -13.446 20.659 5.957 1.00 46.09 84 SER A CA 1
ATOM 675 C C . SER A 1 84 ? -13.535 19.260 6.587 1.00 46.09 84 SER A C 1
ATOM 677 O O . SER A 1 84 ? -14.017 19.033 7.691 1.00 46.09 84 SER A O 1
ATOM 679 N N . SER A 1 85 ? -12.939 18.292 5.889 1.00 39.09 85 SER A N 1
ATOM 680 C CA . SER A 1 85 ? -12.418 17.089 6.539 1.00 39.09 85 SER A CA 1
ATOM 681 C C . SER A 1 85 ? -11.507 17.529 7.701 1.00 39.09 85 SER A C 1
ATOM 683 O O . SER A 1 85 ? -10.514 18.220 7.432 1.00 39.09 85 SER A O 1
ATOM 685 N N . PRO A 1 86 ? -11.801 17.210 8.980 1.00 40.00 86 PRO A N 1
ATOM 686 C CA . PRO A 1 86 ? -10.857 17.482 10.043 1.00 40.00 86 PRO A CA 1
ATOM 687 C C . PRO A 1 86 ? -9.699 16.533 9.783 1.00 40.00 86 PRO A C 1
ATOM 689 O O . PRO A 1 86 ? -9.803 15.322 9.976 1.00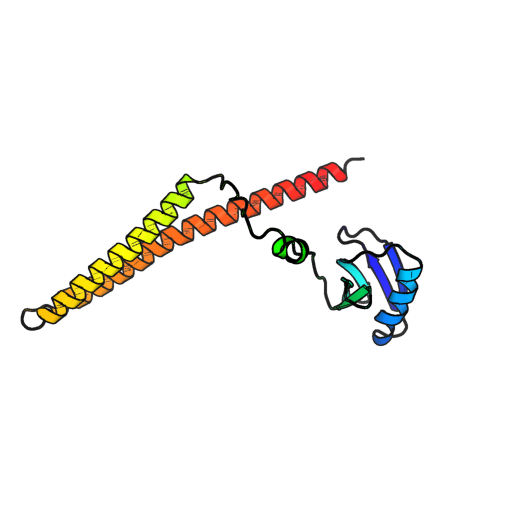 40.00 86 PRO A O 1
ATOM 692 N N . LYS A 1 87 ? -8.606 17.085 9.257 1.00 46.00 87 LYS A N 1
ATOM 693 C CA . LYS A 1 87 ? -7.332 16.393 9.133 1.00 46.00 87 LYS A CA 1
ATOM 694 C C . LYS A 1 87 ? -6.984 15.949 10.548 1.00 46.00 87 LYS A C 1
ATOM 696 O O . LYS A 1 87 ? -6.519 16.771 11.336 1.00 46.00 87 LYS A O 1
ATOM 701 N N . SER A 1 88 ? -7.296 14.696 10.893 1.00 51.72 88 SER A N 1
ATOM 702 C CA . SER A 1 88 ? -6.873 14.120 12.159 1.00 51.72 88 SER A CA 1
ATOM 703 C C . SER A 1 88 ? -5.373 14.345 12.199 1.00 51.72 88 SER A C 1
ATOM 705 O O . SER A 1 88 ? -4.631 13.975 11.283 1.00 51.72 88 SER A O 1
ATOM 707 N N . THR A 1 89 ? -4.933 15.126 13.173 1.00 56.31 89 THR A N 1
ATOM 708 C CA . THR A 1 89 ? -3.526 15.425 13.350 1.00 56.31 89 THR A CA 1
ATOM 709 C C . THR A 1 89 ? -2.869 14.112 13.745 1.00 56.31 89 THR A C 1
ATOM 711 O O . THR A 1 89 ? -2.861 13.724 14.909 1.00 56.31 89 THR A O 1
ATOM 714 N N . SER A 1 90 ? -2.386 13.367 12.746 1.00 61.75 90 SER A N 1
ATOM 715 C CA . SER A 1 90 ? -1.600 12.162 12.975 1.00 61.75 90 SER A CA 1
ATOM 716 C C . SER A 1 90 ? -0.472 12.539 13.921 1.00 61.75 90 SER A C 1
ATOM 718 O O . SER A 1 90 ? 0.298 13.460 13.643 1.00 61.75 90 SER A O 1
ATOM 720 N N . ARG A 1 91 ? -0.387 11.836 15.053 1.00 73.19 91 ARG A N 1
ATOM 721 C CA . ARG A 1 91 ? 0.631 12.055 16.089 1.00 73.19 91 ARG A CA 1
ATOM 722 C C . ARG A 1 91 ? 2.054 11.812 15.568 1.00 73.19 91 ARG A C 1
ATOM 724 O O . ARG A 1 91 ? 3.017 12.246 16.192 1.00 73.19 91 ARG A O 1
ATOM 731 N N . TYR A 1 92 ? 2.176 11.190 14.393 1.00 82.81 92 TYR A N 1
ATOM 732 C CA . TYR A 1 92 ? 3.428 10.907 13.703 1.00 82.81 92 TYR A CA 1
ATOM 733 C C . TYR A 1 92 ? 3.514 11.626 12.344 1.00 82.81 92 TYR A C 1
ATOM 735 O O . TYR A 1 92 ? 3.635 10.972 11.300 1.00 82.81 92 TYR A O 1
ATOM 743 N N . PRO A 1 93 ? 3.503 12.975 12.324 1.00 83.31 93 PRO A N 1
ATOM 744 C CA . PRO A 1 93 ? 3.538 13.730 11.073 1.00 83.31 93 PRO A CA 1
ATOM 745 C C . PRO A 1 93 ? 4.858 13.510 10.318 1.00 83.31 93 PRO A C 1
ATOM 747 O O . PRO A 1 93 ? 4.876 13.470 9.091 1.00 83.31 93 PRO A O 1
ATOM 750 N N . ALA A 1 94 ? 5.962 13.290 11.039 1.00 88.44 94 ALA A N 1
ATOM 751 C CA . ALA A 1 94 ? 7.267 13.014 10.444 1.00 88.44 94 ALA A CA 1
ATOM 752 C C . ALA A 1 94 ? 7.306 11.673 9.687 1.00 88.44 94 ALA A C 1
ATOM 754 O O . ALA A 1 94 ? 7.802 11.619 8.564 1.00 88.44 94 ALA A O 1
ATOM 755 N N . LEU A 1 95 ? 6.740 10.603 10.258 1.00 88.44 95 LEU A N 1
ATOM 756 C CA . LEU A 1 95 ? 6.667 9.290 9.600 1.00 88.44 95 LEU A CA 1
ATOM 757 C C . LEU A 1 95 ? 5.753 9.334 8.369 1.00 88.44 95 LEU A C 1
ATOM 759 O O . LEU A 1 95 ? 6.060 8.727 7.346 1.00 88.44 95 LEU A O 1
ATOM 763 N N . GLN A 1 96 ? 4.670 10.111 8.420 1.00 90.38 96 GLN A N 1
ATOM 764 C CA . GLN A 1 96 ? 3.808 10.315 7.258 1.00 90.38 96 GLN A CA 1
ATOM 765 C C . GLN A 1 96 ? 4.543 11.036 6.118 1.00 90.38 96 GLN A C 1
ATOM 767 O O . GLN A 1 96 ? 4.448 10.621 4.961 1.00 90.38 96 GLN A O 1
ATOM 772 N N . THR A 1 97 ? 5.336 12.062 6.441 1.00 92.06 97 THR A N 1
ATOM 773 C CA . THR A 1 97 ? 6.225 12.726 5.476 1.00 92.06 97 THR A CA 1
ATOM 774 C C . THR A 1 97 ? 7.257 11.753 4.913 1.00 92.06 97 THR A C 1
ATOM 776 O O . THR A 1 97 ? 7.482 11.732 3.706 1.00 92.06 97 THR A O 1
ATOM 779 N N . LEU A 1 98 ? 7.840 10.892 5.751 1.00 93.38 98 LEU A N 1
ATOM 780 C CA . LEU A 1 98 ? 8.810 9.892 5.308 1.00 93.38 98 LEU A CA 1
ATOM 781 C C . LEU A 1 98 ? 8.188 8.885 4.329 1.00 93.38 98 LEU A C 1
ATOM 783 O O . LEU A 1 98 ? 8.777 8.600 3.290 1.00 93.38 98 LEU A O 1
ATOM 787 N N . SER A 1 99 ? 6.970 8.411 4.603 1.00 93.00 99 SER A N 1
ATOM 788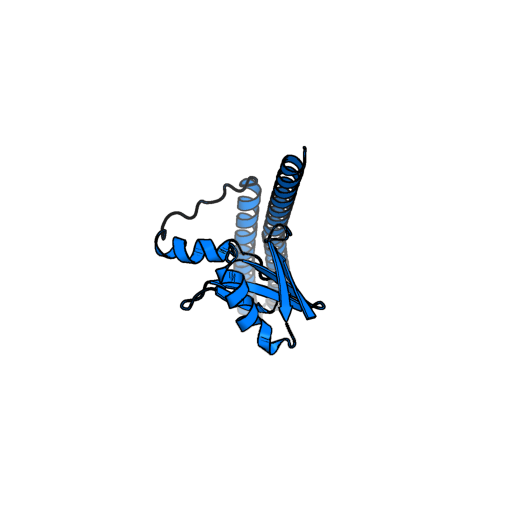 C CA . SER A 1 99 ? 6.212 7.561 3.676 1.00 93.00 99 SER A CA 1
ATOM 789 C C . SER A 1 99 ? 6.003 8.241 2.317 1.00 93.00 99 SER A C 1
ATOM 791 O O . SER A 1 99 ? 6.210 7.625 1.269 1.00 93.00 99 SER A O 1
ATOM 793 N N . LEU A 1 100 ? 5.655 9.532 2.313 1.00 93.94 100 LEU A N 1
ATOM 794 C CA . LEU A 1 100 ? 5.511 10.308 1.080 1.00 93.94 100 LEU A CA 1
ATOM 795 C C . LEU A 1 100 ? 6.839 10.411 0.315 1.00 93.94 100 LEU A C 1
ATOM 797 O O . LEU A 1 100 ? 6.857 10.208 -0.897 1.00 93.94 100 LEU A O 1
ATOM 801 N N . ILE A 1 101 ? 7.942 10.686 1.015 1.00 96.38 101 ILE A N 1
ATOM 802 C CA . ILE A 1 101 ? 9.281 10.794 0.423 1.00 96.38 101 ILE A CA 1
ATOM 803 C C . ILE A 1 101 ? 9.671 9.485 -0.273 1.00 96.38 101 ILE A C 1
ATOM 805 O O . ILE A 1 101 ? 10.049 9.508 -1.444 1.00 96.38 101 ILE A O 1
ATOM 809 N N . TYR A 1 102 ? 9.519 8.339 0.396 1.00 96.31 102 TYR A N 1
ATOM 810 C CA . TYR A 1 102 ? 9.818 7.035 -0.208 1.00 96.31 102 TYR A CA 1
ATOM 811 C C . TYR A 1 102 ? 8.933 6.735 -1.419 1.00 96.31 102 TYR A C 1
ATOM 813 O O . TYR A 1 102 ? 9.404 6.191 -2.417 1.00 96.31 102 TYR A O 1
ATOM 821 N N . ARG A 1 103 ? 7.666 7.157 -1.392 1.00 96.94 103 ARG A N 1
ATOM 822 C CA . ARG A 1 103 ? 6.776 7.035 -2.551 1.00 96.94 103 ARG A CA 1
ATOM 823 C C . ARG A 1 103 ? 7.251 7.881 -3.738 1.00 96.94 103 ARG A C 1
ATOM 825 O O . ARG A 1 103 ? 7.197 7.411 -4.871 1.00 96.94 103 ARG A O 1
ATOM 832 N N . ILE A 1 104 ? 7.746 9.095 -3.496 1.00 97.62 104 ILE A N 1
ATOM 833 C CA . ILE A 1 104 ? 8.341 9.940 -4.542 1.00 97.62 104 ILE A CA 1
ATOM 834 C C . ILE A 1 104 ? 9.602 9.273 -5.104 1.00 97.62 104 ILE A C 1
ATOM 836 O O . ILE A 1 104 ? 9.737 9.164 -6.322 1.00 97.62 104 ILE A O 1
ATOM 840 N N . PHE A 1 105 ? 10.485 8.755 -4.244 1.00 97.12 105 PHE A N 1
ATOM 841 C CA . PHE A 1 105 ? 11.672 8.021 -4.690 1.00 97.12 105 PHE A CA 1
ATOM 842 C C . PHE A 1 105 ? 11.331 6.776 -5.507 1.00 97.12 105 PHE A C 1
ATOM 844 O O . PHE A 1 105 ? 12.038 6.491 -6.472 1.00 97.12 105 PHE A O 1
ATOM 851 N N . ALA A 1 106 ? 10.239 6.071 -5.195 1.00 97.31 106 ALA A N 1
ATOM 852 C CA . ALA A 1 106 ? 9.767 4.959 -6.017 1.00 97.31 106 ALA A CA 1
ATOM 853 C C . ALA A 1 106 ? 9.463 5.422 -7.451 1.00 97.31 106 ALA A C 1
ATOM 855 O O . ALA A 1 106 ? 9.947 4.818 -8.406 1.00 97.31 106 ALA A O 1
ATOM 856 N N . TYR A 1 107 ? 8.740 6.532 -7.622 1.00 97.81 107 TYR A N 1
ATOM 857 C CA . TYR A 1 107 ? 8.440 7.066 -8.954 1.00 97.81 107 TYR A CA 1
ATOM 858 C C . TYR A 1 107 ? 9.686 7.564 -9.687 1.00 97.81 107 TYR A C 1
ATOM 860 O O . TYR A 1 107 ? 9.850 7.271 -10.870 1.00 97.81 107 TYR A O 1
ATOM 868 N N . VAL A 1 108 ? 10.589 8.262 -8.993 1.00 97.94 108 VAL A N 1
ATOM 869 C CA . VAL A 1 108 ? 11.860 8.724 -9.575 1.00 97.94 108 VAL A CA 1
ATOM 870 C C . VAL A 1 108 ? 12.705 7.536 -10.032 1.00 97.94 108 VAL A C 1
ATOM 872 O O . VAL A 1 108 ? 13.193 7.525 -11.158 1.00 97.94 108 VAL A O 1
ATOM 875 N N . THR A 1 109 ? 12.822 6.500 -9.201 1.00 97.56 109 THR A N 1
ATOM 876 C CA . THR A 1 109 ? 13.566 5.276 -9.531 1.00 97.56 109 THR A CA 1
ATOM 877 C C . THR A 1 109 ? 12.955 4.569 -10.739 1.00 97.56 109 THR A C 1
ATOM 879 O O . THR A 1 109 ? 13.680 4.167 -11.646 1.00 97.56 109 THR A O 1
ATOM 882 N N . GLY A 1 110 ? 11.623 4.473 -10.799 1.00 97.44 110 GLY A N 1
ATOM 883 C CA . GLY A 1 110 ? 10.914 3.913 -11.950 1.00 97.44 110 GLY A CA 1
ATOM 884 C C . GLY A 1 110 ? 11.154 4.708 -13.236 1.00 97.44 110 GLY A C 1
ATOM 885 O O . GLY A 1 110 ? 11.414 4.119 -14.284 1.00 97.44 110 GLY A O 1
ATOM 886 N N . ALA A 1 111 ? 11.146 6.041 -13.158 1.00 97.81 111 ALA A N 1
ATOM 887 C CA . ALA A 1 111 ? 11.441 6.907 -14.298 1.00 97.81 111 ALA A CA 1
ATOM 888 C C . ALA A 1 111 ? 12.890 6.741 -14.787 1.00 97.81 111 ALA A C 1
ATOM 890 O O . ALA A 1 111 ? 13.125 6.607 -15.986 1.00 97.81 111 ALA A O 1
ATOM 891 N N . VAL A 1 112 ? 13.861 6.679 -13.872 1.00 97.56 112 VAL A N 1
ATOM 892 C CA . VAL A 1 112 ? 15.272 6.431 -14.210 1.00 97.56 112 VAL A CA 1
ATOM 893 C C . VAL A 1 112 ? 15.446 5.061 -14.868 1.00 97.56 112 VAL A C 1
ATOM 895 O O . VAL A 1 112 ? 16.110 4.960 -15.899 1.00 97.56 112 VAL A O 1
ATOM 898 N N . ALA A 1 113 ? 14.810 4.018 -14.332 1.00 96.88 113 ALA A N 1
ATOM 899 C CA . ALA A 1 113 ? 14.848 2.680 -14.918 1.00 96.88 113 ALA A CA 1
ATOM 900 C C . ALA A 1 113 ? 14.280 2.656 -16.345 1.00 96.88 113 ALA A C 1
ATOM 902 O O . ALA A 1 113 ? 14.855 2.022 -17.231 1.00 96.88 113 ALA A O 1
ATOM 903 N N . LEU A 1 114 ? 13.197 3.399 -16.591 1.00 97.25 114 LEU A N 1
ATOM 904 C CA . LEU A 1 114 ? 12.614 3.539 -17.923 1.00 97.25 114 LEU A CA 1
ATOM 905 C C . LEU A 1 114 ? 13.577 4.231 -18.899 1.00 97.25 114 LEU A C 1
ATOM 907 O O . LEU A 1 114 ? 13.745 3.767 -20.026 1.00 97.25 114 LEU A O 1
ATOM 911 N N . ILE A 1 115 ? 14.255 5.297 -18.466 1.00 97.06 115 ILE A N 1
ATOM 912 C CA . ILE A 1 115 ? 15.257 6.000 -19.283 1.00 97.06 115 ILE A CA 1
ATOM 913 C C . ILE A 1 115 ? 16.417 5.062 -19.642 1.00 97.06 115 ILE A C 1
ATOM 915 O O . ILE A 1 115 ? 16.816 4.998 -20.806 1.00 97.06 115 ILE A O 1
ATOM 919 N N . ILE A 1 116 ? 16.925 4.295 -18.670 1.00 95.94 116 ILE A N 1
ATOM 920 C CA . ILE A 1 116 ? 17.990 3.304 -18.897 1.00 95.94 116 ILE A CA 1
ATOM 921 C C . ILE A 1 116 ? 17.534 2.248 -19.907 1.00 95.94 116 ILE A C 1
ATOM 923 O O . ILE A 1 116 ? 18.290 1.911 -20.817 1.00 95.94 116 ILE A O 1
ATOM 927 N N . ALA A 1 117 ? 16.297 1.757 -19.795 1.00 95.31 117 ALA A N 1
ATOM 928 C CA . ALA A 1 117 ? 15.752 0.779 -20.730 1.00 95.31 117 ALA A CA 1
ATOM 929 C C . ALA A 1 117 ? 15.666 1.338 -22.162 1.00 95.31 117 ALA A C 1
ATOM 931 O O . ALA A 1 117 ? 16.124 0.683 -23.099 1.00 95.31 117 ALA A O 1
ATOM 932 N N . ILE A 1 118 ? 15.163 2.565 -22.341 1.00 96.19 118 ILE A N 1
ATOM 933 C CA . ILE A 1 118 ? 15.089 3.232 -23.655 1.00 96.19 118 ILE A CA 1
ATOM 934 C C . ILE A 1 118 ? 16.490 3.411 -24.252 1.00 96.19 118 ILE A C 1
ATOM 936 O O . ILE A 1 118 ? 16.720 3.091 -25.421 1.00 96.19 118 ILE A O 1
ATOM 940 N N . PHE A 1 119 ? 17.449 3.875 -23.449 1.00 96.00 119 PHE A N 1
ATOM 941 C CA . PHE A 1 119 ? 18.831 4.046 -23.891 1.00 96.00 119 PHE A CA 1
ATOM 942 C C . PHE A 1 119 ? 19.498 2.707 -24.247 1.00 96.00 119 PHE A C 1
ATOM 944 O O . PHE A 1 119 ? 20.225 2.606 -25.240 1.00 96.00 119 PHE A O 1
ATOM 951 N N . GLY A 1 120 ? 19.207 1.654 -23.482 1.00 96.06 120 GLY A N 1
ATOM 952 C CA . GLY A 1 120 ? 19.650 0.293 -23.765 1.00 96.06 120 GLY A CA 1
ATOM 953 C C . GLY A 1 120 ? 19.123 -0.228 -25.105 1.00 96.06 120 GLY A C 1
ATOM 954 O O . GLY A 1 120 ? 19.879 -0.825 -25.871 1.00 96.06 120 GLY A O 1
ATOM 955 N N . ILE A 1 121 ? 17.866 0.071 -25.450 1.00 95.69 121 ILE A N 1
ATOM 956 C CA . ILE A 1 121 ? 17.282 -0.273 -26.758 1.00 95.69 121 ILE A CA 1
ATOM 957 C C . ILE A 1 121 ? 17.980 0.504 -27.883 1.00 95.69 121 ILE A C 1
ATOM 959 O O . ILE A 1 121 ? 18.388 -0.091 -28.882 1.00 95.69 121 ILE A O 1
ATOM 963 N N . ALA A 1 122 ? 18.191 1.812 -27.713 1.00 95.56 122 ALA A N 1
ATOM 964 C CA . ALA A 1 122 ? 18.876 2.645 -28.707 1.00 95.56 122 ALA A CA 1
ATOM 965 C C . ALA A 1 122 ? 20.320 2.179 -28.991 1.00 95.56 122 ALA A C 1
ATOM 967 O O . ALA A 1 122 ? 20.852 2.394 -30.081 1.00 95.56 122 ALA A O 1
ATOM 968 N N . THR A 1 123 ? 20.951 1.499 -28.031 1.00 94.94 123 THR A N 1
ATOM 969 C CA . THR A 1 123 ? 22.337 1.014 -28.107 1.00 94.94 123 THR A CA 1
ATOM 970 C C . THR A 1 123 ? 22.449 -0.510 -28.232 1.00 94.94 123 THR A C 1
ATOM 972 O O . THR A 1 123 ? 23.530 -1.067 -28.031 1.00 94.94 123 THR A O 1
ATOM 975 N N . ILE A 1 124 ? 21.375 -1.208 -28.632 1.00 93.62 124 ILE A N 1
ATOM 976 C CA . ILE A 1 124 ? 21.307 -2.683 -28.641 1.00 93.62 124 ILE A CA 1
ATOM 977 C C . ILE A 1 124 ? 22.466 -3.338 -29.414 1.00 93.62 124 ILE A C 1
ATOM 979 O O . ILE A 1 124 ? 23.088 -4.280 -28.928 1.00 93.62 124 ILE A O 1
ATOM 983 N N . LYS A 1 125 ? 22.843 -2.774 -30.572 1.00 93.00 125 LYS A N 1
ATOM 984 C CA . LYS A 1 125 ? 23.939 -3.276 -31.423 1.00 93.00 125 LYS A CA 1
ATOM 985 C C . LYS A 1 125 ? 25.334 -3.102 -30.804 1.00 93.00 125 LYS A C 1
ATOM 987 O O . LYS A 1 125 ? 26.287 -3.693 -31.292 1.00 93.00 125 LYS A O 1
ATOM 992 N N . ARG A 1 126 ? 25.461 -2.284 -29.754 1.00 91.31 126 ARG A N 1
ATOM 993 C CA . ARG A 1 126 ? 26.707 -2.001 -29.019 1.00 91.31 126 ARG A CA 1
ATOM 994 C C . ARG A 1 126 ? 26.735 -2.663 -27.634 1.00 91.31 126 ARG A C 1
ATOM 996 O O . ARG A 1 126 ? 27.515 -2.253 -26.785 1.00 91.31 126 ARG A O 1
ATOM 1003 N N . GLY A 1 127 ? 25.879 -3.659 -27.392 1.00 87.31 127 GLY A N 1
ATOM 1004 C CA . GLY A 1 127 ? 25.796 -4.349 -26.099 1.00 87.31 127 GLY A CA 1
ATOM 1005 C C . GLY A 1 127 ? 24.771 -3.761 -25.122 1.00 87.31 127 GLY A C 1
ATOM 1006 O O . GLY A 1 127 ? 24.779 -4.115 -23.945 1.00 87.31 127 GLY A O 1
ATOM 1007 N N . GLY A 1 128 ? 23.847 -2.914 -25.591 1.00 91.31 128 GLY A N 1
ATOM 1008 C CA . GLY A 1 128 ? 22.783 -2.328 -24.765 1.00 91.31 128 GLY A CA 1
ATOM 1009 C C . GLY A 1 128 ? 21.848 -3.344 -24.089 1.00 91.31 128 GLY A C 1
ATOM 1010 O O . GLY A 1 128 ? 21.178 -2.998 -23.120 1.00 91.31 128 GLY A O 1
ATOM 1011 N N . GLY A 1 129 ? 21.849 -4.614 -24.516 1.00 92.88 129 GLY A N 1
ATOM 1012 C CA . GLY A 1 129 ? 21.077 -5.687 -23.874 1.00 92.88 129 GLY A CA 1
ATOM 1013 C C . GLY A 1 129 ? 21.389 -5.862 -22.382 1.00 92.88 129 GLY A C 1
ATOM 1014 O O . GLY A 1 129 ? 20.471 -6.011 -21.577 1.00 92.88 129 GLY A O 1
ATOM 1015 N N . THR A 1 130 ? 22.661 -5.748 -21.985 1.00 92.69 130 THR A N 1
ATOM 1016 C CA . THR A 1 130 ? 23.067 -5.836 -20.572 1.00 92.69 130 THR A CA 1
ATOM 1017 C C . THR A 1 130 ? 22.495 -4.680 -19.747 1.00 92.69 130 THR A C 1
ATOM 1019 O O . THR A 1 130 ? 22.047 -4.892 -18.622 1.00 92.69 130 THR A O 1
ATOM 1022 N N . LEU A 1 131 ? 22.442 -3.469 -20.317 1.00 92.69 131 LEU A N 1
ATOM 1023 C CA . LEU A 1 131 ? 21.842 -2.299 -19.664 1.00 92.69 131 LEU A CA 1
ATOM 1024 C C . LEU A 1 131 ? 20.337 -2.473 -19.454 1.00 92.69 131 LEU A C 1
ATOM 1026 O O . LEU A 1 131 ? 19.824 -2.074 -18.415 1.00 92.69 131 LEU A O 1
ATOM 1030 N N . ILE A 1 132 ? 19.638 -3.097 -20.406 1.00 94.94 132 ILE A N 1
ATOM 1031 C CA . ILE A 1 132 ? 18.201 -3.369 -20.284 1.00 94.94 132 ILE A CA 1
ATOM 1032 C C . ILE A 1 132 ? 17.941 -4.345 -19.134 1.00 94.94 132 ILE A C 1
ATOM 1034 O O . ILE A 1 132 ? 17.114 -4.061 -18.273 1.00 94.94 132 ILE A O 1
ATOM 1038 N N . ILE A 1 133 ? 18.663 -5.471 -19.089 1.00 95.12 133 ILE A N 1
ATOM 1039 C CA . ILE A 1 133 ? 18.451 -6.511 -18.070 1.00 95.12 133 ILE A CA 1
ATOM 1040 C C . ILE A 1 133 ? 18.693 -5.945 -16.668 1.00 95.12 133 ILE A C 1
ATOM 1042 O O . ILE A 1 133 ? 17.819 -6.035 -15.806 1.00 95.12 133 ILE A O 1
ATOM 1046 N N . TRP A 1 134 ? 19.848 -5.313 -16.446 1.00 94.19 134 TRP A N 1
ATOM 1047 C CA . TRP A 1 134 ? 20.186 -4.756 -15.135 1.00 94.19 134 TRP A CA 1
ATOM 1048 C C . TRP A 1 134 ? 19.371 -3.510 -14.789 1.00 94.19 134 TRP A C 1
ATOM 1050 O O . TRP A 1 134 ? 19.023 -3.323 -13.626 1.00 94.19 134 TRP A O 1
ATOM 1060 N N . GLY A 1 135 ? 19.018 -2.689 -15.779 1.00 94.75 135 GLY A N 1
ATOM 1061 C CA . GLY A 1 135 ? 18.172 -1.513 -15.594 1.00 94.75 135 GLY A CA 1
ATOM 1062 C C . GLY A 1 135 ? 16.751 -1.879 -15.172 1.00 94.75 135 GLY A C 1
ATOM 1063 O O . GLY A 1 135 ? 16.232 -1.301 -14.220 1.00 94.75 135 GLY A O 1
ATOM 1064 N N . ILE A 1 136 ? 16.140 -2.877 -15.820 1.00 95.56 136 ILE A N 1
ATOM 1065 C CA . ILE A 1 136 ? 14.804 -3.368 -15.453 1.00 95.56 136 ILE A CA 1
ATOM 1066 C C . ILE A 1 136 ? 14.849 -4.063 -14.096 1.00 95.56 136 ILE A C 1
ATOM 1068 O O . ILE A 1 136 ? 14.017 -3.768 -13.243 1.00 95.56 136 ILE A O 1
ATOM 1072 N N . LEU A 1 137 ? 15.817 -4.957 -13.872 1.00 97.12 137 LEU A N 1
ATOM 1073 C CA . LEU A 1 137 ? 15.907 -5.701 -12.618 1.00 97.12 137 LEU A CA 1
ATOM 1074 C C . LEU A 1 137 ? 16.167 -4.764 -11.430 1.00 97.12 137 LEU A C 1
ATOM 1076 O O . LEU A 1 137 ? 15.433 -4.800 -10.445 1.00 97.12 137 LEU A O 1
ATOM 1080 N N . GLY A 1 138 ? 17.165 -3.884 -11.543 1.00 95.62 138 GLY A N 1
ATOM 1081 C CA . GLY A 1 138 ? 17.482 -2.892 -10.516 1.00 95.62 138 GLY A CA 1
ATOM 1082 C C . GLY A 1 138 ? 16.354 -1.880 -1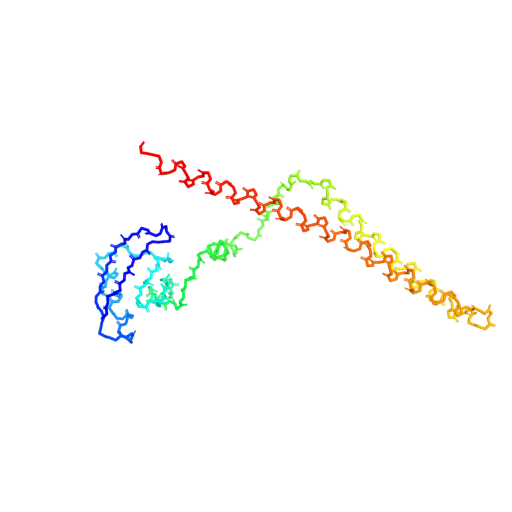0.316 1.00 95.62 138 GLY A C 1
ATOM 1083 O O . GLY A 1 138 ? 16.014 -1.554 -9.181 1.00 95.62 138 GLY A O 1
ATOM 1084 N N . GLY A 1 139 ? 15.718 -1.441 -11.405 1.00 97.00 139 GLY A N 1
ATOM 1085 C CA . GLY A 1 139 ? 14.556 -0.562 -11.368 1.00 97.00 139 GLY A CA 1
ATOM 1086 C C . GLY A 1 139 ? 13.372 -1.179 -10.635 1.00 97.00 139 GLY A C 1
ATOM 1087 O O . GLY A 1 139 ? 12.822 -0.554 -9.733 1.00 97.00 139 GLY A O 1
ATOM 1088 N N . LEU A 1 140 ? 13.009 -2.419 -10.969 1.00 97.81 140 LEU A N 1
ATOM 1089 C CA . LEU A 1 140 ? 11.910 -3.142 -10.330 1.00 97.81 140 LEU A CA 1
ATOM 1090 C C . LEU A 1 140 ? 12.173 -3.333 -8.835 1.00 97.81 140 LEU A C 1
ATOM 1092 O O . LEU A 1 140 ? 11.325 -2.980 -8.016 1.00 97.81 140 LEU A O 1
ATOM 1096 N N . VAL A 1 141 ? 13.355 -3.842 -8.477 1.00 98.25 141 VAL A N 1
ATOM 1097 C CA . VAL A 1 141 ? 13.749 -4.037 -7.074 1.00 98.25 141 VAL A CA 1
ATOM 1098 C C . VAL A 1 141 ? 13.719 -2.708 -6.322 1.00 98.25 141 VAL A C 1
ATOM 1100 O O . VAL A 1 141 ? 13.155 -2.633 -5.230 1.00 98.25 141 VAL A O 1
ATOM 1103 N N . GLY A 1 142 ? 14.261 -1.642 -6.912 1.00 97.31 142 GLY A N 1
ATOM 1104 C CA . GLY A 1 142 ? 14.272 -0.311 -6.315 1.00 97.31 142 GLY A CA 1
ATOM 1105 C C . GLY A 1 142 ? 12.868 0.264 -6.113 1.00 97.31 142 GLY A C 1
ATOM 1106 O O . GLY A 1 142 ? 12.555 0.751 -5.027 1.00 97.31 142 GLY A O 1
ATOM 1107 N N . VAL A 1 143 ? 11.994 0.179 -7.118 1.00 98.19 143 VAL A N 1
ATOM 1108 C CA . VAL A 1 143 ? 10.600 0.647 -7.032 1.00 98.19 143 VAL A CA 1
ATOM 1109 C C . VAL A 1 143 ? 9.841 -0.116 -5.951 1.00 98.19 143 VAL A C 1
ATOM 1111 O O . VAL A 1 143 ? 9.231 0.506 -5.083 1.00 98.19 143 VAL A O 1
ATOM 1114 N N . VAL A 1 144 ? 9.906 -1.450 -5.973 1.00 98.38 144 VAL A N 1
ATOM 1115 C CA . VAL A 1 144 ? 9.192 -2.306 -5.016 1.00 98.38 144 VAL A CA 1
ATOM 1116 C C . VAL A 1 144 ? 9.688 -2.061 -3.597 1.00 98.38 144 VAL A C 1
ATOM 1118 O O . VAL A 1 144 ? 8.869 -1.907 -2.698 1.00 98.38 144 VAL A O 1
ATOM 1121 N N . THR A 1 145 ? 11.001 -1.953 -3.389 1.00 98.12 145 THR A N 1
ATOM 1122 C CA . THR A 1 145 ? 11.575 -1.699 -2.058 1.00 98.12 145 THR A CA 1
ATOM 1123 C C . THR A 1 145 ? 11.126 -0.345 -1.511 1.00 98.12 145 THR A C 1
ATOM 1125 O O . THR A 1 145 ? 10.644 -0.265 -0.383 1.00 98.12 145 THR A O 1
ATOM 1128 N N . ASN A 1 146 ? 11.210 0.720 -2.316 1.00 97.19 146 ASN A N 1
ATOM 1129 C CA . ASN A 1 146 ? 10.766 2.051 -1.899 1.00 97.19 146 ASN A CA 1
ATOM 1130 C C . ASN A 1 146 ? 9.261 2.084 -1.591 1.00 97.19 146 ASN A C 1
ATOM 1132 O O . ASN A 1 146 ? 8.844 2.671 -0.592 1.00 97.19 146 ASN A O 1
ATOM 1136 N N . LEU A 1 147 ? 8.441 1.426 -2.416 1.00 97.81 147 LEU A N 1
ATOM 1137 C CA . LEU A 1 147 ? 7.001 1.346 -2.191 1.00 97.81 147 LEU A CA 1
ATOM 1138 C C . LEU A 1 147 ? 6.667 0.522 -0.940 1.00 97.81 147 LEU A C 1
ATOM 1140 O O . LEU A 1 147 ? 5.813 0.928 -0.156 1.00 97.81 147 LEU A O 1
ATOM 1144 N N . ALA A 1 148 ? 7.372 -0.587 -0.716 1.00 97.94 148 ALA A N 1
ATOM 1145 C CA . ALA A 1 148 ? 7.208 -1.421 0.469 1.00 97.94 148 ALA A CA 1
ATOM 1146 C C . ALA A 1 148 ? 7.542 -0.650 1.753 1.00 97.94 148 ALA A C 1
ATOM 1148 O O . ALA A 1 148 ? 6.795 -0.741 2.724 1.00 97.94 148 ALA A O 1
ATOM 1149 N N . ILE A 1 149 ? 8.605 0.161 1.751 1.00 97.50 149 ILE A N 1
ATOM 1150 C CA . ILE A 1 149 ? 8.934 1.042 2.881 1.00 97.50 149 ILE A CA 1
ATOM 1151 C C . ILE A 1 149 ? 7.818 2.075 3.090 1.00 97.50 149 ILE A C 1
ATOM 1153 O O . ILE A 1 149 ? 7.343 2.253 4.213 1.00 97.50 149 ILE A O 1
ATOM 1157 N N . ALA A 1 150 ? 7.360 2.733 2.021 1.00 96.38 150 ALA A N 1
ATOM 1158 C CA . ALA A 1 150 ? 6.318 3.753 2.102 1.00 96.38 150 ALA A CA 1
ATOM 1159 C C . ALA A 1 150 ? 4.999 3.207 2.675 1.00 96.38 150 ALA A C 1
ATOM 1161 O O . ALA A 1 150 ? 4.427 3.815 3.585 1.00 96.38 150 ALA A O 1
ATOM 1162 N N . GLU A 1 151 ? 4.517 2.077 2.158 1.00 96.75 151 GLU A N 1
ATOM 1163 C CA . GLU A 1 151 ? 3.285 1.436 2.628 1.00 96.75 151 GLU A CA 1
ATOM 1164 C C . GLU A 1 151 ? 3.469 0.797 4.008 1.00 96.75 151 GLU A C 1
ATOM 1166 O O . GLU A 1 151 ? 2.594 0.933 4.861 1.00 96.75 151 GLU A O 1
ATOM 1171 N N . GLY A 1 152 ? 4.635 0.208 4.286 1.00 96.88 152 GLY A N 1
ATOM 1172 C CA . GLY A 1 152 ? 4.973 -0.324 5.604 1.00 96.88 152 GLY A CA 1
ATOM 1173 C C . GLY A 1 152 ? 4.830 0.730 6.700 1.00 96.88 152 GLY A C 1
ATOM 1174 O O . GLY A 1 152 ? 4.153 0.491 7.699 1.00 96.88 152 GLY A O 1
ATOM 1175 N N . ILE A 1 153 ? 5.370 1.936 6.488 1.00 94.44 153 ILE A N 1
ATOM 1176 C CA . ILE A 1 153 ? 5.234 3.047 7.445 1.00 94.44 153 ILE A CA 1
ATOM 1177 C C . ILE A 1 153 ? 3.760 3.399 7.697 1.00 94.44 153 ILE A C 1
ATOM 1179 O O . ILE A 1 153 ? 3.367 3.598 8.847 1.00 94.44 153 ILE A O 1
ATOM 1183 N N . LYS A 1 154 ? 2.922 3.457 6.653 1.00 92.56 154 LYS A N 1
ATOM 1184 C CA . LYS A 1 154 ? 1.487 3.758 6.819 1.00 92.56 154 LYS A CA 1
ATOM 1185 C C . LYS A 1 154 ? 0.771 2.683 7.623 1.00 92.56 154 LYS A C 1
ATOM 1187 O O . LYS A 1 154 ? -0.036 3.018 8.484 1.00 92.56 154 LYS A O 1
ATOM 1192 N N . VAL A 1 155 ? 1.077 1.413 7.359 1.00 94.69 155 VAL A N 1
ATOM 1193 C CA . VAL A 1 155 ? 0.507 0.283 8.100 1.00 94.69 155 VAL A CA 1
ATOM 1194 C C . VAL A 1 155 ? 0.890 0.366 9.576 1.00 94.69 155 VAL A C 1
ATOM 1196 O O . VAL A 1 155 ? 0.017 0.234 10.428 1.00 94.69 155 VAL A O 1
ATOM 1199 N N . PHE A 1 156 ? 2.151 0.674 9.898 1.00 93.69 156 PHE A N 1
ATOM 1200 C CA . PHE A 1 156 ? 2.576 0.871 11.288 1.00 93.69 156 PHE A CA 1
ATOM 1201 C C . PHE A 1 156 ? 1.808 1.998 11.990 1.00 93.69 156 PHE A C 1
ATOM 1203 O O . PHE A 1 156 ? 1.332 1.797 13.107 1.00 93.69 156 PHE A O 1
ATOM 1210 N N . ILE A 1 157 ? 1.641 3.154 11.335 1.00 90.81 157 ILE A N 1
ATOM 1211 C CA . ILE A 1 157 ? 0.853 4.272 11.884 1.00 90.81 157 ILE A CA 1
ATOM 1212 C C . ILE A 1 157 ? -0.599 3.835 12.125 1.00 90.81 157 ILE A C 1
ATOM 1214 O O . ILE A 1 157 ? -1.153 4.102 13.189 1.00 90.81 157 ILE A O 1
ATOM 1218 N N . ALA A 1 158 ? -1.205 3.127 11.169 1.00 89.12 158 ALA A N 1
ATOM 1219 C CA . ALA A 1 158 ? -2.586 2.667 11.280 1.00 89.12 158 ALA A CA 1
ATOM 1220 C C . ALA A 1 158 ? -2.787 1.655 12.424 1.00 89.12 158 ALA A C 1
ATOM 1222 O O . ALA A 1 158 ? -3.803 1.699 13.118 1.00 89.12 158 ALA A O 1
ATOM 1223 N N . ILE A 1 159 ? -1.820 0.758 12.651 1.00 92.38 159 ILE A N 1
ATOM 1224 C CA . ILE A 1 159 ? -1.863 -0.207 13.759 1.00 92.38 159 ILE A CA 1
ATOM 1225 C C . ILE A 1 159 ? -1.779 0.511 15.109 1.00 92.38 159 ILE A C 1
ATOM 1227 O O . ILE A 1 159 ? -2.545 0.177 16.016 1.00 92.38 159 ILE A O 1
ATOM 1231 N N . GLU A 1 160 ? -0.885 1.494 15.256 1.00 90.75 160 GLU A N 1
ATOM 1232 C CA . GLU A 1 160 ? -0.786 2.292 16.486 1.00 90.75 160 GLU A CA 1
ATOM 1233 C C . GLU A 1 160 ? -2.100 3.012 16.777 1.00 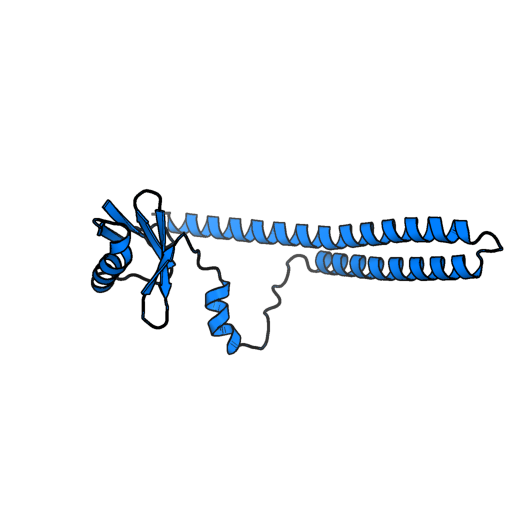90.75 160 GLU A C 1
ATOM 1235 O O . GLU A 1 160 ? -2.627 2.908 17.887 1.00 90.75 160 GLU A O 1
ATOM 1240 N N . GLU A 1 161 ? -2.667 3.671 15.767 1.00 88.19 161 GLU A N 1
ATOM 1241 C CA . GLU A 1 161 ? -3.913 4.412 15.912 1.00 88.19 161 GLU A CA 1
ATOM 1242 C C . GLU A 1 161 ? -5.065 3.491 16.331 1.00 88.19 161 GLU A C 1
ATOM 1244 O O . GLU A 1 161 ? -5.799 3.800 17.274 1.00 88.19 161 GLU A O 1
ATOM 1249 N N . ASN A 1 162 ? -5.189 2.321 15.700 1.00 88.75 162 ASN A N 1
ATOM 1250 C CA . ASN A 1 162 ? -6.225 1.352 16.047 1.00 88.75 162 ASN A CA 1
ATOM 1251 C C . ASN A 1 162 ? -6.032 0.769 17.458 1.00 88.75 162 ASN A C 1
ATOM 1253 O O . ASN A 1 162 ? -6.997 0.612 18.212 1.00 88.75 162 ASN A O 1
ATOM 1257 N N . THR A 1 163 ? -4.785 0.491 17.847 1.00 90.00 163 THR A N 1
ATOM 1258 C CA . THR A 1 163 ? -4.453 -0.024 19.186 1.00 90.00 163 THR A CA 1
ATOM 1259 C C . THR A 1 163 ? -4.800 1.001 20.265 1.00 90.00 163 THR A C 1
ATOM 1261 O O . THR A 1 163 ? -5.455 0.660 21.250 1.00 90.00 163 THR A O 1
ATOM 1264 N N . ARG A 1 164 ? -4.459 2.276 20.052 1.00 86.31 164 ARG A N 1
ATOM 1265 C CA . ARG A 1 164 ? -4.781 3.373 20.975 1.00 86.31 164 ARG A CA 1
ATOM 1266 C C . ARG A 1 164 ? -6.285 3.591 21.118 1.00 86.31 164 ARG A C 1
ATOM 1268 O O . ARG A 1 164 ? -6.791 3.764 22.226 1.00 86.31 164 ARG A O 1
ATOM 1275 N N . ASN A 1 165 ? -7.013 3.577 20.006 1.00 84.50 165 ASN A N 1
ATOM 1276 C CA . ASN A 1 165 ? -8.466 3.742 20.032 1.00 84.50 165 ASN A CA 1
ATOM 1277 C C . ASN A 1 165 ? -9.140 2.574 20.769 1.00 84.50 165 ASN A C 1
ATOM 1279 O O . ASN A 1 165 ? -10.104 2.777 21.506 1.00 84.50 165 ASN A O 1
ATOM 1283 N N . THR A 1 166 ? -8.583 1.366 20.639 1.00 87.06 166 THR A N 1
ATOM 1284 C CA . THR A 1 166 ? -9.037 0.189 21.387 1.00 87.06 166 THR A CA 1
ATOM 1285 C C . THR A 1 166 ? -8.770 0.345 22.885 1.00 87.06 166 THR A C 1
ATOM 1287 O O . THR A 1 166 ? -9.681 0.132 23.681 1.00 87.06 166 THR A O 1
ATOM 1290 N N . SER A 1 167 ? -7.574 0.788 23.294 1.00 80.75 167 SER A N 1
ATOM 1291 C CA . SER A 1 167 ? -7.260 0.982 24.719 1.00 80.75 167 SER A CA 1
ATOM 1292 C C . SER A 1 167 ? -8.122 2.062 25.378 1.00 80.75 167 SER A C 1
ATOM 1294 O O . SER A 1 167 ? -8.592 1.859 26.494 1.00 80.75 167 SER A O 1
ATOM 1296 N N . LEU A 1 168 ? -8.381 3.175 24.680 1.00 79.19 168 LEU A N 1
ATOM 1297 C CA . LEU A 1 168 ? -9.261 4.245 25.171 1.00 79.19 168 LEU A CA 1
ATOM 1298 C C . LEU A 1 168 ? -10.720 3.783 25.294 1.00 79.19 168 LEU A C 1
ATOM 1300 O O . LEU A 1 168 ? -11.413 4.130 26.248 1.00 79.19 168 LEU A O 1
ATOM 1304 N N . SER A 1 169 ? -11.202 2.975 24.345 1.00 79.12 169 SER A N 1
ATOM 1305 C CA . SER A 1 169 ? -12.547 2.400 24.438 1.00 79.12 169 SER A CA 1
ATOM 1306 C C . SER A 1 169 ? -12.679 1.445 25.627 1.00 79.12 169 SER A C 1
ATOM 1308 O O . SER A 1 169 ? -13.739 1.410 26.251 1.00 79.12 169 SER A O 1
ATOM 1310 N N . SER A 1 170 ? -11.633 0.677 25.941 1.00 73.94 170 SER A N 1
ATOM 1311 C CA . SER A 1 170 ? -11.620 -0.239 27.086 1.00 73.94 170 SER A CA 1
ATOM 1312 C C . SER A 1 170 ? -11.561 0.498 28.425 1.00 73.94 170 SER A C 1
ATOM 1314 O O . SER A 1 170 ? -12.272 0.115 29.351 1.00 73.94 170 SER A O 1
ATOM 1316 N N . SER A 1 171 ? -10.784 1.582 28.541 1.00 70.38 171 SER A N 1
ATOM 1317 C CA . SER A 1 171 ? -10.734 2.378 29.778 1.00 70.38 171 SER A CA 1
ATOM 1318 C C . SER A 1 171 ? -12.075 3.053 30.083 1.00 70.38 171 SER A C 1
ATOM 1320 O O . SER A 1 171 ? -12.551 2.977 31.210 1.00 70.38 171 SER A O 1
ATOM 1322 N N . HIS A 1 172 ? -12.744 3.611 29.068 1.00 64.94 172 HIS A N 1
ATOM 1323 C CA . HIS A 1 172 ? -14.082 4.199 29.218 1.00 64.94 172 HIS A CA 1
ATOM 1324 C C . HIS A 1 172 ? -15.196 3.179 29.486 1.00 64.94 172 HIS A C 1
ATOM 1326 O O . HIS A 1 172 ? -16.291 3.556 29.911 1.00 64.94 172 HIS A O 1
ATOM 1332 N N . HIS A 1 173 ? -14.981 1.901 29.172 1.00 64.19 173 HIS A N 1
ATOM 1333 C CA . HIS A 1 173 ? -15.887 0.844 29.613 1.00 64.19 173 HIS A CA 1
ATOM 1334 C C . HIS A 1 173 ? -15.677 0.561 31.103 1.00 64.19 173 HIS A C 1
ATOM 1336 O O . HIS A 1 173 ? -16.648 0.548 31.849 1.00 64.19 173 HIS A O 1
ATOM 1342 N N . ASN A 1 174 ? -14.420 0.459 31.539 1.00 61.44 174 ASN A N 1
ATOM 1343 C CA . ASN A 1 174 ? -14.062 0.129 32.917 1.00 61.44 174 ASN A CA 1
ATOM 1344 C C . ASN A 1 174 ? -14.452 1.224 33.934 1.00 61.44 174 ASN A C 1
ATOM 1346 O O . ASN A 1 174 ? -14.873 0.905 35.037 1.00 61.44 174 ASN A O 1
ATOM 1350 N N . GLU A 1 175 ? -14.379 2.509 33.565 1.00 61.41 175 GLU A N 1
ATOM 1351 C CA . GLU A 1 175 ? -14.850 3.624 34.415 1.00 61.41 175 GLU A CA 1
ATOM 1352 C C . GLU A 1 175 ? -16.381 3.708 34.542 1.00 61.41 175 GLU A C 1
ATOM 1354 O O . GLU A 1 175 ? -16.887 4.370 35.443 1.00 61.41 175 GLU A O 1
ATOM 1359 N N . ARG A 1 176 ? -17.140 3.063 33.646 1.00 59.00 176 ARG A N 1
ATOM 1360 C CA . ARG A 1 176 ? -18.611 3.017 33.726 1.00 59.00 176 ARG A CA 1
ATOM 1361 C C . ARG A 1 176 ? -19.140 1.847 34.553 1.00 59.00 176 ARG A C 1
ATOM 1363 O O . ARG A 1 176 ? -20.321 1.856 34.884 1.00 59.00 176 ARG A O 1
ATOM 1370 N N . ASP A 1 177 ? -18.272 0.898 34.899 1.00 56.31 177 ASP A N 1
ATOM 1371 C CA . ASP A 1 177 ? -18.610 -0.315 35.649 1.00 56.31 177 ASP A CA 1
ATOM 1372 C C . ASP A 1 177 ? -18.102 -0.281 37.107 1.00 56.31 177 ASP A C 1
ATOM 1374 O O . ASP A 1 177 ? -18.244 -1.262 37.840 1.00 56.31 177 ASP A O 1
ATOM 1378 N N . THR A 1 178 ? -17.524 0.838 37.561 1.00 50.97 178 THR A N 1
ATOM 1379 C CA . THR A 1 178 ? -17.213 1.053 38.983 1.00 50.97 178 THR A CA 1
ATOM 1380 C C . THR A 1 178 ? -18.462 1.549 39.734 1.00 50.97 178 THR A C 1
ATOM 1382 O O . THR A 1 178 ? -19.016 2.568 39.316 1.00 50.97 178 THR A O 1
ATOM 1385 N N . PRO A 1 179 ? -18.918 0.842 40.791 1.00 52.84 179 PRO A N 1
ATOM 1386 C CA . PRO A 1 179 ? -20.149 1.142 41.534 1.00 52.84 179 PRO A CA 1
ATOM 1387 C C . PRO A 1 179 ? -20.091 2.429 42.365 1.00 52.84 179 PRO A C 1
ATOM 1389 O O . PRO A 1 179 ? -18.977 2.830 42.776 1.00 52.84 179 PRO A O 1
#

Radius of gyration: 28.4 Å; chains: 1; bounding box: 73×41×73 Å